Protein AF-A0A6C0J0R9-F1 (afdb_monomer_lite)

Organism: NCBI:txid1070528

Sequence (68 aa):
MKSKAFILRQIGELLEKNRGLCEEEIQQWYKDNESKTVYELLTFKKQISQSKEYQDVSCMKWFRDEEQ

Structure (mmCIF, N/CA/C/O backbone):
data_AF-A0A6C0J0R9-F1
#
_entry.id   AF-A0A6C0J0R9-F1
#
loop_
_atom_site.group_PDB
_atom_site.id
_atom_site.type_symbol
_atom_site.label_atom_id
_atom_site.label_alt_id
_atom_site.label_comp_id
_atom_site.label_asym_id
_atom_site.label_entity_id
_atom_site.label_seq_id
_atom_site.pdbx_PDB_ins_code
_atom_site.Cartn_x
_atom_site.Cartn_y
_atom_site.Cartn_z
_atom_site.occupancy
_atom_site.B_iso_or_equiv
_atom_site.auth_seq_id
_atom_site.auth_comp_id
_atom_site.auth_asym_id
_atom_site.auth_atom_id
_atom_site.pdbx_PDB_model_num
ATOM 1 N N . MET A 1 1 ? -2.541 6.106 18.336 1.00 52.66 1 MET A N 1
ATOM 2 C CA . MET A 1 1 ? -2.758 5.196 17.185 1.00 52.66 1 MET A CA 1
ATOM 3 C C . MET A 1 1 ? -2.307 5.917 15.927 1.00 52.66 1 MET A C 1
ATOM 5 O O . MET A 1 1 ? -2.683 7.071 15.766 1.00 52.66 1 MET A O 1
ATOM 9 N N . LYS A 1 2 ? -1.483 5.303 15.067 1.00 64.12 2 LYS A N 1
ATOM 10 C CA . LYS A 1 2 ? -1.203 5.897 13.747 1.00 64.12 2 LYS A CA 1
ATOM 11 C C . LYS A 1 2 ? -2.516 5.959 12.959 1.00 64.12 2 LYS A C 1
ATOM 13 O O . LYS A 1 2 ? -3.306 5.020 13.036 1.00 64.12 2 LYS A O 1
ATOM 18 N N . SER A 1 3 ? -2.767 7.058 12.254 1.00 84.75 3 SER A N 1
ATOM 19 C CA . SER A 1 3 ? -3.982 7.209 11.450 1.00 84.75 3 SER A CA 1
ATOM 20 C C . SER A 1 3 ? -3.974 6.234 10.265 1.00 84.75 3 SER A C 1
ATOM 22 O O . SER A 1 3 ? -2.912 5.888 9.742 1.00 84.75 3 SER A O 1
ATOM 24 N N . LYS A 1 4 ? -5.158 5.793 9.818 1.00 86.50 4 LYS A N 1
ATOM 25 C CA . LYS A 1 4 ? -5.316 4.917 8.639 1.00 86.50 4 LYS A CA 1
ATOM 26 C C . LYS A 1 4 ? -4.647 5.520 7.397 1.00 86.50 4 LYS A C 1
ATOM 28 O O . LYS A 1 4 ? -3.912 4.828 6.701 1.00 86.50 4 LYS A O 1
ATOM 33 N N . ALA A 1 5 ? -4.817 6.828 7.199 1.00 87.69 5 ALA A N 1
ATOM 34 C CA . ALA A 1 5 ? -4.183 7.585 6.122 1.00 87.69 5 ALA A CA 1
ATOM 35 C C . ALA A 1 5 ? -2.647 7.507 6.162 1.00 87.69 5 ALA A C 1
ATOM 37 O O . A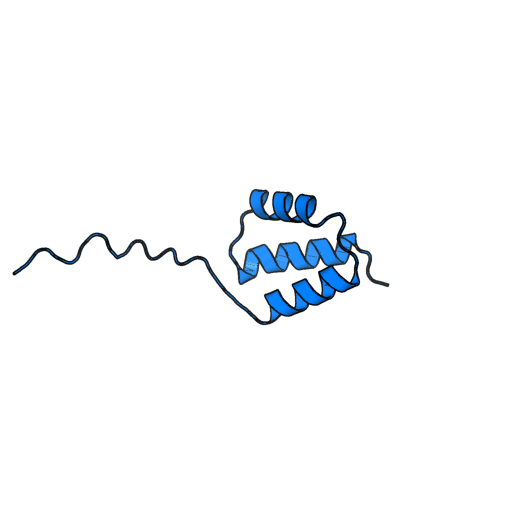LA A 1 5 ? -2.005 7.336 5.130 1.00 87.69 5 ALA A O 1
ATOM 38 N N . PHE A 1 6 ? -2.045 7.562 7.356 1.00 90.12 6 PHE A N 1
ATOM 39 C CA . PHE A 1 6 ? -0.596 7.426 7.494 1.00 90.12 6 PHE A CA 1
ATOM 40 C C . PHE A 1 6 ? -0.119 6.023 7.104 1.00 90.12 6 PHE A C 1
ATOM 42 O O . PHE A 1 6 ? 0.906 5.883 6.445 1.00 90.12 6 PHE A O 1
ATOM 49 N N . ILE A 1 7 ? -0.864 4.978 7.479 1.00 90.81 7 ILE A N 1
ATOM 50 C CA . ILE A 1 7 ? -0.531 3.595 7.109 1.00 90.81 7 ILE A CA 1
ATOM 51 C C . ILE A 1 7 ? -0.614 3.410 5.593 1.00 90.81 7 ILE A C 1
ATOM 53 O O . ILE A 1 7 ? 0.305 2.832 5.020 1.00 90.81 7 ILE A O 1
ATOM 57 N N . LEU A 1 8 ? -1.660 3.938 4.952 1.00 91.38 8 LEU A N 1
ATOM 58 C CA . LEU A 1 8 ? -1.807 3.908 3.496 1.00 91.38 8 LEU A CA 1
ATOM 59 C C . LEU A 1 8 ? -0.621 4.590 2.810 1.00 91.38 8 LEU A C 1
ATOM 61 O O . LEU A 1 8 ? 0.024 3.960 1.980 1.00 91.38 8 LEU A O 1
ATOM 65 N N . ARG A 1 9 ? -0.238 5.798 3.245 1.00 91.19 9 ARG A N 1
ATOM 66 C CA . ARG A 1 9 ? 0.930 6.497 2.687 1.00 91.19 9 ARG A CA 1
ATOM 67 C C . ARG A 1 9 ? 2.212 5.669 2.788 1.00 91.19 9 ARG A C 1
ATOM 69 O O . ARG A 1 9 ? 2.952 5.557 1.820 1.00 91.19 9 ARG A O 1
ATOM 76 N N . GLN A 1 10 ? 2.451 5.043 3.942 1.00 92.62 10 GLN A N 1
ATOM 77 C CA . GLN A 1 10 ? 3.617 4.173 4.129 1.00 92.62 10 GLN A CA 1
ATOM 78 C C . GLN A 1 10 ? 3.588 2.932 3.232 1.00 92.62 10 GLN A C 1
ATOM 80 O O . GLN A 1 10 ? 4.647 2.424 2.877 1.00 92.62 10 GLN A O 1
ATOM 85 N N . ILE A 1 11 ? 2.404 2.410 2.911 1.00 92.88 11 ILE A N 1
ATOM 86 C CA . ILE A 1 11 ? 2.267 1.297 1.971 1.00 92.88 11 ILE A CA 1
ATOM 87 C C . ILE A 1 11 ? 2.547 1.778 0.547 1.00 92.88 11 ILE A C 1
ATOM 89 O O . ILE A 1 11 ? 3.290 1.098 -0.148 1.00 92.88 11 ILE A O 1
ATOM 93 N N . GLY A 1 12 ? 2.055 2.950 0.135 1.00 92.25 12 GLY A N 1
ATOM 94 C CA . GLY A 1 12 ? 2.378 3.526 -1.176 1.00 92.25 12 GLY A CA 1
ATOM 95 C C . GLY A 1 12 ? 3.877 3.738 -1.378 1.00 92.25 12 GLY A C 1
ATOM 96 O O . GLY A 1 12 ? 4.429 3.263 -2.362 1.00 92.25 12 GLY A O 1
ATOM 97 N N . GLU A 1 13 ? 4.560 4.327 -0.390 1.00 92.56 13 GLU A N 1
ATOM 98 C CA . GLU A 1 13 ? 6.026 4.492 -0.409 1.00 92.56 13 GLU A CA 1
ATOM 99 C C . GLU A 1 13 ? 6.765 3.140 -0.540 1.00 92.56 13 GLU A C 1
ATOM 101 O O . GLU A 1 13 ? 7.849 3.063 -1.118 1.00 92.56 13 GLU A O 1
ATOM 106 N N . LEU A 1 14 ? 6.202 2.057 0.011 1.00 92.06 14 LEU A N 1
ATOM 107 C CA . LEU A 1 14 ? 6.764 0.708 -0.109 1.00 92.06 14 LEU A CA 1
ATOM 108 C C . LEU A 1 14 ? 6.444 0.055 -1.455 1.00 92.06 14 LEU A C 1
ATOM 110 O O . LEU A 1 14 ? 7.286 -0.663 -1.983 1.00 92.06 14 LEU A O 1
ATOM 114 N N . LEU A 1 15 ? 5.252 0.281 -2.002 1.00 90.75 15 LEU A N 1
ATOM 115 C CA . LEU A 1 15 ? 4.838 -0.213 -3.316 1.00 90.75 15 LEU A CA 1
ATOM 116 C C . LEU A 1 15 ? 5.708 0.393 -4.424 1.00 90.75 15 LEU A C 1
ATOM 118 O O . LEU A 1 15 ? 6.222 -0.342 -5.264 1.00 90.75 15 LEU A O 1
ATOM 122 N N . GLU A 1 16 ? 5.964 1.696 -4.353 1.00 90.94 16 GLU A N 1
ATOM 123 C CA . GLU A 1 16 ? 6.900 2.394 -5.237 1.00 90.94 16 GLU A CA 1
ATOM 124 C C . GLU A 1 16 ? 8.313 1.791 -5.132 1.00 90.94 16 GLU A C 1
ATOM 126 O O . GLU A 1 16 ? 8.890 1.338 -6.117 1.00 90.94 16 GLU A O 1
ATOM 131 N N . LYS A 1 17 ? 8.871 1.696 -3.916 1.00 87.81 17 LYS A N 1
ATOM 132 C CA . LYS A 1 17 ? 10.276 1.292 -3.718 1.00 87.81 17 LYS A CA 1
ATOM 133 C C . LYS A 1 17 ? 10.556 -0.194 -3.920 1.00 87.81 17 LYS A C 1
ATOM 135 O O . LYS A 1 17 ? 11.631 -0.546 -4.406 1.00 87.81 17 LYS A O 1
ATOM 140 N N . ASN A 1 18 ? 9.650 -1.066 -3.482 1.00 86.94 18 ASN A N 1
ATOM 141 C CA . ASN A 1 18 ? 9.884 -2.514 -3.456 1.00 86.94 18 ASN A CA 1
ATOM 142 C C . ASN A 1 18 ? 9.285 -3.241 -4.660 1.00 86.94 18 ASN A C 1
ATOM 144 O O . ASN A 1 18 ? 9.696 -4.372 -4.903 1.00 86.94 18 ASN A O 1
ATOM 148 N N . ARG A 1 19 ? 8.323 -2.627 -5.367 1.00 83.25 19 ARG A N 1
ATOM 149 C CA . ARG A 1 19 ? 7.675 -3.218 -6.548 1.00 83.25 19 ARG A CA 1
ATOM 150 C C . ARG A 1 19 ? 7.803 -2.381 -7.819 1.00 83.25 19 ARG A C 1
ATOM 152 O O . ARG A 1 19 ? 7.583 -2.924 -8.894 1.00 83.25 19 ARG A O 1
ATOM 159 N N . GLY A 1 20 ? 8.193 -1.109 -7.715 1.00 85.50 20 GLY A N 1
ATOM 160 C CA . GLY A 1 20 ? 8.360 -0.228 -8.875 1.00 85.50 20 GLY A CA 1
ATOM 161 C C . GLY A 1 20 ? 7.043 0.267 -9.472 1.00 85.50 20 GLY A C 1
ATOM 162 O O . GLY A 1 20 ? 7.018 0.598 -10.649 1.00 85.50 20 GLY A O 1
ATOM 163 N N . LEU A 1 21 ? 5.962 0.281 -8.684 1.00 89.25 21 LEU A N 1
ATOM 164 C CA . LEU A 1 21 ? 4.649 0.753 -9.133 1.00 89.25 21 LEU A CA 1
ATOM 165 C C . LEU A 1 21 ? 4.664 2.265 -9.379 1.00 89.25 21 LEU A C 1
ATOM 167 O O . LEU A 1 21 ? 5.224 3.019 -8.578 1.00 89.25 21 LEU A O 1
ATOM 171 N N . CYS A 1 22 ? 3.996 2.694 -10.446 1.00 90.88 22 CYS A N 1
ATOM 172 C CA . CYS A 1 22 ? 3.794 4.103 -10.772 1.00 90.88 22 CYS A CA 1
ATOM 173 C C . CYS A 1 22 ? 2.720 4.746 -9.881 1.00 90.88 22 CYS A C 1
ATOM 175 O O . CYS A 1 22 ? 1.920 4.065 -9.232 1.00 90.88 22 CYS A O 1
ATOM 177 N N . GLU A 1 23 ? 2.674 6.079 -9.866 1.00 90.75 23 GLU A N 1
ATOM 178 C CA . GLU A 1 23 ? 1.733 6.830 -9.031 1.00 90.75 23 GLU A CA 1
ATOM 179 C C . GLU A 1 23 ? 0.273 6.462 -9.335 1.00 90.75 23 GLU A C 1
ATOM 181 O O . GLU A 1 23 ? -0.509 6.252 -8.408 1.00 90.75 23 GLU A O 1
ATOM 186 N N . GLU A 1 24 ? -0.093 6.286 -10.606 1.00 93.19 24 GLU A N 1
ATOM 187 C CA . GLU A 1 24 ? -1.441 5.888 -11.020 1.00 93.19 24 GLU A CA 1
ATOM 188 C C . GLU A 1 24 ? -1.833 4.513 -10.470 1.00 93.19 24 GLU A C 1
ATOM 190 O O . GLU A 1 24 ? -2.956 4.324 -9.996 1.00 93.19 24 GLU A O 1
ATOM 195 N N . GLU A 1 25 ? -0.901 3.560 -10.481 1.00 91.38 25 GLU A N 1
ATOM 196 C CA . GLU A 1 25 ? -1.124 2.212 -9.954 1.00 91.38 25 GLU A CA 1
ATOM 197 C C . GLU A 1 25 ? -1.260 2.233 -8.430 1.00 91.38 25 GLU A C 1
ATOM 199 O O . GLU A 1 25 ? -2.100 1.532 -7.865 1.00 91.38 25 GLU A O 1
ATOM 204 N N . ILE A 1 26 ? -0.488 3.086 -7.751 1.00 92.94 26 ILE A N 1
ATOM 205 C CA . ILE A 1 26 ? -0.608 3.306 -6.306 1.00 92.94 26 ILE A CA 1
ATOM 206 C C . ILE A 1 26 ? -1.959 3.956 -5.972 1.00 92.94 26 ILE A C 1
ATOM 208 O O . ILE A 1 26 ? -2.610 3.549 -5.008 1.00 92.94 26 ILE A O 1
ATOM 212 N N . GLN A 1 27 ? -2.423 4.923 -6.770 1.00 93.31 27 GLN A N 1
ATOM 213 C CA . GLN A 1 27 ? -3.744 5.536 -6.595 1.00 93.31 27 GLN A CA 1
ATOM 214 C C . GLN A 1 27 ? -4.872 4.525 -6.804 1.00 93.31 27 GLN A C 1
ATOM 216 O O . GLN A 1 27 ? -5.833 4.503 -6.030 1.00 93.31 27 GLN A O 1
ATOM 221 N N . GLN A 1 28 ? -4.758 3.664 -7.815 1.00 93.50 28 GLN A N 1
ATOM 222 C CA . GLN A 1 28 ? -5.714 2.581 -8.024 1.00 93.50 28 GLN A CA 1
ATOM 223 C C . GLN A 1 28 ? -5.697 1.607 -6.843 1.00 93.50 28 GLN A C 1
ATOM 225 O O . GLN A 1 28 ? -6.750 1.274 -6.301 1.00 93.50 28 GLN A O 1
ATOM 230 N N . TRP A 1 29 ? -4.506 1.250 -6.359 1.00 94.06 29 TRP A N 1
ATOM 231 C CA . TRP A 1 29 ? -4.358 0.412 -5.177 1.00 94.06 29 TRP A CA 1
ATOM 232 C C . TRP A 1 29 ? -5.036 1.037 -3.951 1.00 94.06 29 TRP A C 1
ATOM 234 O O . TRP A 1 29 ? -5.723 0.333 -3.214 1.00 94.06 29 TRP A O 1
ATOM 244 N N . TYR A 1 30 ? -4.926 2.350 -3.735 1.00 92.56 30 TYR A N 1
ATOM 245 C CA . TYR A 1 30 ? -5.641 3.007 -2.637 1.00 92.56 30 TYR A CA 1
ATOM 246 C C . TYR A 1 30 ? -7.155 2.864 -2.742 1.00 92.56 30 TYR A C 1
ATOM 248 O O . TYR A 1 30 ? -7.782 2.537 -1.736 1.00 92.56 30 TYR A O 1
ATOM 256 N N . LYS A 1 31 ? -7.729 3.058 -3.934 1.00 92.50 31 LYS A N 1
ATOM 257 C CA . LYS A 1 31 ? -9.175 2.904 -4.162 1.00 92.50 31 LYS A CA 1
ATOM 258 C C . LYS A 1 31 ? -9.633 1.478 -3.873 1.00 92.50 31 LYS A C 1
ATOM 260 O O . LYS A 1 31 ? -10.583 1.276 -3.122 1.00 92.50 31 LYS A O 1
ATOM 265 N N . ASP A 1 32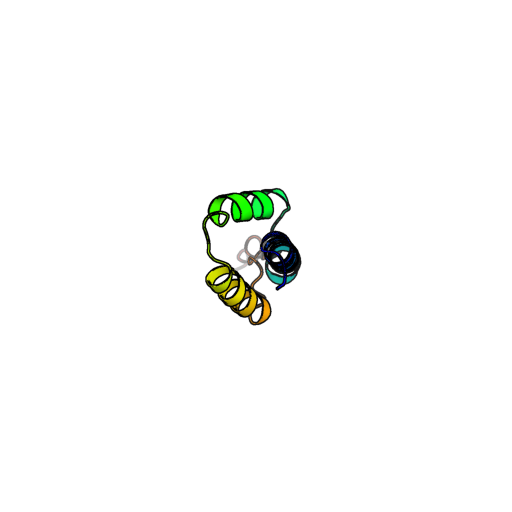 ? -8.899 0.492 -4.377 1.00 92.25 32 ASP A N 1
ATOM 266 C CA . ASP A 1 32 ? -9.239 -0.925 -4.209 1.00 92.25 32 ASP A CA 1
ATOM 267 C C . ASP A 1 32 ? -9.108 -1.395 -2.748 1.00 92.25 32 ASP A C 1
ATOM 269 O O . ASP A 1 32 ? -9.696 -2.398 -2.342 1.00 92.25 32 ASP A O 1
ATOM 273 N N . ASN A 1 33 ? -8.325 -0.677 -1.937 1.00 90.50 33 ASN A N 1
ATOM 274 C CA . ASN A 1 33 ? -7.995 -1.048 -0.562 1.00 90.50 33 ASN A CA 1
ATOM 275 C C . ASN A 1 33 ? -8.563 -0.069 0.482 1.00 90.50 33 ASN A C 1
ATOM 277 O O . ASN A 1 33 ? -8.259 -0.200 1.671 1.00 90.50 33 ASN A O 1
ATOM 281 N N . GLU A 1 34 ? -9.412 0.881 0.082 1.00 87.88 34 GLU A N 1
ATOM 282 C CA . GLU A 1 34 ? -9.979 1.899 0.976 1.00 87.88 34 GLU A CA 1
ATOM 283 C C . GLU A 1 34 ? -10.867 1.284 2.066 1.00 87.88 34 GLU A C 1
ATOM 285 O O . GLU A 1 34 ? -10.855 1.733 3.216 1.00 87.88 34 GLU A O 1
ATOM 290 N N . SER A 1 35 ? -11.590 0.211 1.741 1.00 90.62 35 SER A N 1
ATOM 291 C CA . SER A 1 35 ? -12.473 -0.507 2.666 1.00 90.62 35 SER A CA 1
ATOM 292 C C . SER A 1 35 ? -11.723 -1.382 3.674 1.00 90.62 35 SER A C 1
ATOM 294 O O . SER A 1 35 ? -12.294 -1.749 4.703 1.00 90.62 35 SER A O 1
ATOM 296 N N . 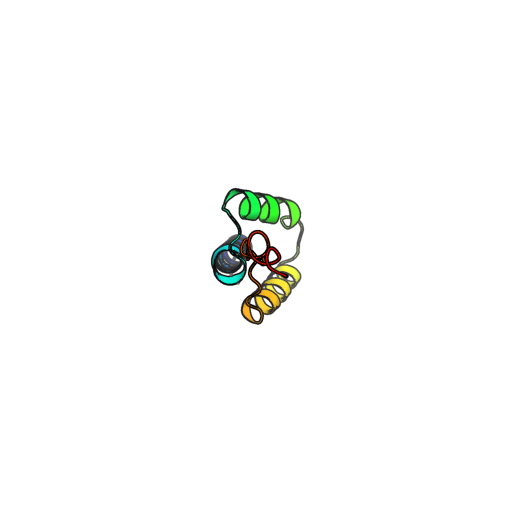LYS A 1 36 ? -10.432 -1.669 3.447 1.00 91.94 36 LYS A N 1
ATOM 297 C CA . LYS A 1 36 ? -9.648 -2.543 4.327 1.00 91.94 36 LYS A CA 1
ATOM 298 C C . LYS A 1 36 ? -9.495 -1.961 5.723 1.00 91.94 36 LYS A C 1
ATOM 300 O O . LYS A 1 36 ? -9.364 -0.747 5.935 1.00 91.94 36 LYS A O 1
ATOM 305 N N . THR A 1 37 ? -9.483 -2.852 6.699 1.00 92.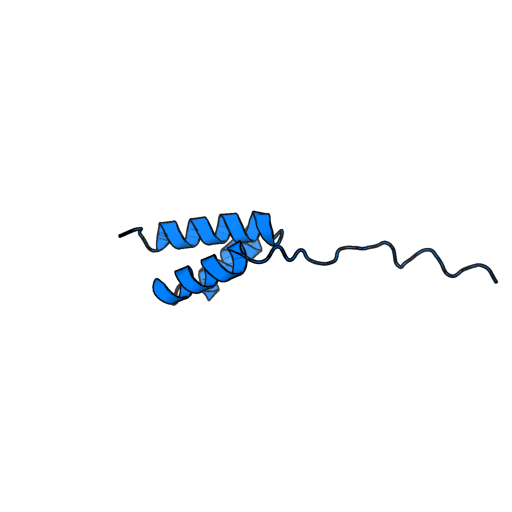81 37 THR A N 1
ATOM 306 C CA . THR A 1 37 ? -9.246 -2.525 8.099 1.00 92.81 37 THR A CA 1
ATOM 307 C C . THR A 1 37 ? -7.774 -2.201 8.345 1.00 92.81 37 THR A C 1
ATOM 309 O O . THR A 1 37 ? -6.874 -2.589 7.599 1.00 92.81 37 THR A O 1
ATOM 312 N N . VAL A 1 38 ? -7.499 -1.497 9.444 1.00 91.44 38 VAL A N 1
ATOM 313 C CA . VAL A 1 38 ? -6.125 -1.171 9.861 1.00 91.44 38 VAL A CA 1
ATOM 314 C C . VAL A 1 38 ? -5.269 -2.431 10.018 1.00 91.44 38 VAL A C 1
ATOM 316 O O . VAL A 1 38 ? -4.098 -2.422 9.646 1.00 91.44 38 VAL A O 1
ATOM 319 N N . TYR A 1 39 ? -5.847 -3.512 10.541 1.00 91.19 39 TYR A N 1
ATOM 320 C CA . TYR A 1 39 ? -5.140 -4.775 10.727 1.00 91.19 39 TYR A CA 1
ATOM 321 C C . TYR A 1 39 ? -4.687 -5.382 9.394 1.00 91.19 39 TYR A C 1
ATOM 323 O O . TYR A 1 39 ? -3.520 -5.743 9.244 1.00 91.19 39 TYR A O 1
ATOM 331 N N . GLU A 1 40 ? -5.574 -5.429 8.401 1.00 91.00 40 GLU A N 1
ATOM 332 C CA . GLU A 1 40 ? -5.252 -5.949 7.068 1.00 91.00 40 GLU A CA 1
ATOM 333 C C . GLU A 1 40 ? -4.161 -5.119 6.388 1.00 91.00 40 GLU A C 1
ATOM 335 O O . GLU A 1 40 ? -3.221 -5.675 5.820 1.00 91.00 40 GLU A O 1
ATOM 340 N N . LEU A 1 41 ? -4.230 -3.789 6.513 1.00 92.62 41 LEU A N 1
ATOM 341 C CA . LEU A 1 41 ? -3.204 -2.886 5.992 1.00 92.62 41 LEU A CA 1
ATOM 342 C C . LEU A 1 41 ? -1.841 -3.119 6.662 1.00 92.62 41 LEU A C 1
ATOM 344 O O . LEU A 1 41 ? -0.812 -3.120 5.989 1.00 92.62 41 LEU A O 1
ATOM 348 N N . LEU A 1 42 ? -1.806 -3.357 7.976 1.00 91.81 42 LEU A N 1
ATOM 349 C CA . LEU A 1 42 ? -0.563 -3.661 8.695 1.00 91.81 42 LEU A CA 1
ATOM 350 C C . LEU A 1 42 ? 0.033 -5.011 8.284 1.00 91.81 42 LEU A C 1
ATOM 352 O O . LEU A 1 42 ? 1.250 -5.113 8.115 1.00 91.81 42 LEU A O 1
ATOM 356 N N . THR A 1 43 ? -0.807 -6.027 8.088 1.00 91.94 43 THR A N 1
ATOM 357 C CA . THR A 1 43 ? -0.378 -7.341 7.590 1.00 91.94 43 THR A CA 1
ATOM 358 C C . THR A 1 43 ? 0.205 -7.221 6.186 1.00 91.94 43 THR A C 1
ATOM 360 O O . THR A 1 43 ? 1.311 -7.700 5.934 1.00 91.94 43 THR A O 1
ATOM 363 N N . PHE A 1 44 ? -0.476 -6.497 5.300 1.00 90.69 44 PHE A N 1
ATOM 364 C CA . PHE A 1 44 ? -0.010 -6.257 3.937 1.00 90.69 44 PHE A CA 1
ATOM 365 C C . PHE A 1 44 ? 1.315 -5.486 3.905 1.00 90.69 44 PHE A C 1
ATOM 367 O O . PHE A 1 44 ? 2.265 -5.874 3.225 1.00 90.69 44 PHE A O 1
ATOM 374 N N . LYS A 1 45 ? 1.434 -4.441 4.731 1.00 91.00 45 LYS A N 1
ATOM 375 C CA . LYS A 1 45 ? 2.682 -3.694 4.908 1.00 91.00 45 LYS A CA 1
ATOM 376 C C . LYS A 1 45 ? 3.839 -4.604 5.330 1.00 91.00 45 LYS A C 1
ATOM 378 O O . LYS A 1 45 ? 4.952 -4.451 4.828 1.00 91.00 45 LYS A O 1
ATOM 383 N N . LYS A 1 46 ? 3.596 -5.544 6.251 1.00 90.50 46 LYS A N 1
ATOM 384 C CA . LYS A 1 46 ? 4.611 -6.507 6.701 1.00 90.50 46 LYS A CA 1
ATOM 385 C C . LYS A 1 46 ? 5.068 -7.412 5.554 1.00 90.50 46 LYS A C 1
ATOM 387 O O . LYS A 1 46 ? 6.268 -7.622 5.421 1.00 90.50 46 LYS A O 1
ATOM 392 N N . GLN A 1 47 ? 4.146 -7.881 4.714 1.00 88.31 47 GLN A N 1
ATOM 393 C CA . GLN A 1 47 ? 4.465 -8.722 3.555 1.00 88.31 47 GLN A CA 1
ATOM 394 C C . GLN A 1 47 ? 5.349 -7.991 2.533 1.00 88.31 47 GLN A C 1
ATOM 396 O O . GLN A 1 47 ? 6.398 -8.509 2.151 1.00 88.31 47 GLN A O 1
ATOM 401 N N . ILE A 1 48 ? 4.989 -6.759 2.152 1.00 88.19 48 ILE A N 1
ATOM 402 C CA . ILE A 1 48 ? 5.786 -5.960 1.199 1.00 88.19 48 ILE A CA 1
ATOM 403 C C . ILE A 1 48 ? 7.137 -5.564 1.791 1.00 88.19 48 ILE A C 1
ATOM 405 O O . ILE A 1 48 ? 8.132 -5.478 1.086 1.00 88.19 48 ILE A O 1
ATOM 409 N N . SER A 1 49 ? 7.213 -5.326 3.099 1.00 85.69 49 SER A N 1
ATOM 410 C CA . SER A 1 49 ? 8.494 -5.009 3.731 1.00 85.69 49 SER A CA 1
ATOM 411 C C . SER A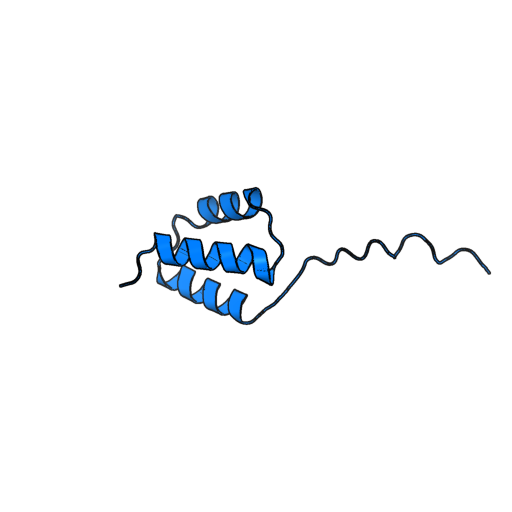 1 49 ? 9.469 -6.194 3.740 1.00 85.69 49 SER A C 1
ATOM 413 O O . SER A 1 49 ? 10.666 -5.968 3.904 1.00 85.69 49 SER A O 1
ATOM 415 N N . GLN A 1 50 ? 8.976 -7.429 3.623 1.00 84.56 50 GLN A N 1
ATOM 416 C CA . GLN A 1 50 ? 9.784 -8.653 3.643 1.00 84.56 50 GLN A CA 1
ATOM 417 C C . GLN A 1 50 ? 10.186 -9.133 2.243 1.00 84.56 50 GLN A C 1
ATOM 419 O O . GLN A 1 50 ? 11.153 -9.879 2.122 1.00 84.56 50 GLN A O 1
ATOM 424 N N . SER A 1 51 ? 9.475 -8.702 1.199 1.00 75.00 51 SER A N 1
ATOM 425 C CA . SER A 1 51 ? 9.683 -9.127 -0.188 1.00 75.00 51 SER A CA 1
ATOM 426 C C . SER A 1 51 ? 9.971 -7.921 -1.083 1.00 75.00 51 SER A C 1
ATOM 428 O O . SER A 1 51 ? 9.228 -6.942 -1.096 1.00 75.00 51 SER A O 1
ATOM 430 N N . LYS A 1 52 ? 11.078 -7.977 -1.826 1.00 69.50 52 LYS A N 1
ATOM 431 C CA . LYS A 1 52 ? 11.356 -7.044 -2.922 1.00 69.50 52 LYS A CA 1
ATOM 432 C C . LYS A 1 52 ? 11.174 -7.811 -4.219 1.00 69.50 52 LYS A C 1
ATOM 434 O O . LYS A 1 52 ? 12.058 -8.563 -4.617 1.00 69.50 52 LYS A O 1
ATOM 439 N N . GLU A 1 53 ? 9.998 -7.667 -4.806 1.00 68.50 53 GLU A N 1
ATOM 440 C CA . GLU A 1 53 ? 9.618 -8.324 -6.050 1.00 68.50 53 GLU A CA 1
ATOM 441 C C . GLU A 1 53 ? 9.410 -7.232 -7.086 1.00 68.50 53 GLU A C 1
ATOM 443 O O . GLU A 1 53 ? 8.440 -6.481 -7.014 1.00 68.50 53 GLU A O 1
ATOM 448 N N . TYR A 1 54 ? 10.351 -7.131 -8.017 1.00 64.38 54 TYR A N 1
ATOM 449 C CA . TYR A 1 54 ? 10.253 -6.229 -9.155 1.00 64.38 54 TYR A CA 1
ATOM 450 C C . TYR A 1 54 ? 9.704 -6.998 -10.349 1.00 64.38 54 TYR A C 1
ATOM 452 O O . TYR A 1 54 ? 9.970 -8.191 -10.503 1.00 64.38 54 TYR A O 1
ATOM 460 N N . GLN A 1 55 ? 8.938 -6.313 -11.193 1.00 61.56 55 GLN A N 1
ATOM 461 C CA . GLN A 1 55 ? 8.467 -6.893 -12.443 1.00 61.56 55 GLN A CA 1
ATOM 462 C C . GLN A 1 55 ? 9.679 -7.249 -13.319 1.00 61.56 55 GLN A C 1
ATOM 464 O O . GLN A 1 55 ? 10.599 -6.441 -13.462 1.00 61.56 55 GLN A O 1
ATOM 469 N N . ASP A 1 56 ? 9.706 -8.464 -13.870 1.00 55.00 56 ASP A N 1
ATOM 470 C CA . ASP A 1 56 ? 10.805 -8.898 -14.732 1.00 55.00 56 ASP A CA 1
ATOM 471 C C . ASP A 1 56 ? 10.710 -8.165 -16.078 1.00 55.00 56 ASP A C 1
ATOM 473 O O . ASP A 1 56 ? 9.909 -8.506 -16.948 1.00 55.00 56 ASP A O 1
ATOM 477 N N . VAL A 1 57 ? 11.499 -7.100 -16.208 1.00 58.09 57 VAL A N 1
ATOM 478 C CA . VAL A 1 57 ? 11.601 -6.259 -17.409 1.00 58.09 57 VAL A CA 1
ATOM 479 C C . VAL A 1 57 ? 12.804 -6.643 -18.272 1.00 58.09 57 VAL A C 1
ATOM 481 O O . VAL A 1 57 ? 13.322 -5.809 -19.016 1.00 58.09 57 VAL A O 1
ATOM 484 N N . SER A 1 58 ? 13.285 -7.890 -18.190 1.00 56.31 58 SER A N 1
ATOM 485 C CA . SER A 1 58 ? 14.334 -8.385 -19.086 1.00 56.31 58 SER A CA 1
ATOM 486 C C . SER A 1 58 ? 13.844 -8.418 -20.543 1.00 56.31 58 SER A C 1
ATOM 488 O O . SER A 1 58 ? 13.434 -9.443 -21.084 1.00 56.31 58 SER A O 1
ATOM 490 N N . CYS A 1 59 ? 13.949 -7.281 -21.230 1.00 55.00 59 CYS A N 1
ATOM 491 C CA . CYS A 1 59 ? 13.784 -7.143 -22.678 1.00 55.00 59 CYS A CA 1
ATOM 492 C C . CYS A 1 59 ? 14.923 -7.814 -23.482 1.00 55.00 59 CYS A C 1
ATOM 494 O O . CYS A 1 59 ? 15.036 -7.594 -24.684 1.00 55.00 59 CYS A O 1
ATOM 496 N N . MET A 1 60 ? 15.786 -8.635 -22.867 1.00 52.78 60 MET A N 1
ATOM 497 C CA . MET A 1 60 ? 16.960 -9.237 -23.521 1.00 52.78 60 MET A CA 1
ATOM 498 C C . MET A 1 60 ? 16.722 -10.616 -24.156 1.00 52.78 60 MET A C 1
ATOM 500 O O . MET A 1 60 ? 17.681 -11.302 -24.501 1.00 52.78 60 MET A O 1
ATOM 504 N N . LYS A 1 61 ? 15.470 -11.029 -24.386 1.00 52.50 61 LYS A N 1
ATOM 505 C CA . LYS A 1 61 ? 15.162 -12.298 -25.076 1.00 52.50 61 LYS A CA 1
ATOM 506 C C . LYS A 1 61 ? 14.773 -12.137 -26.553 1.00 52.50 61 LYS A C 1
ATOM 508 O O . LYS A 1 61 ? 14.015 -12.945 -27.070 1.00 52.50 61 LYS A O 1
ATOM 513 N N . TRP A 1 62 ? 15.247 -11.078 -27.215 1.00 57.59 62 TRP A N 1
ATOM 514 C CA . TRP A 1 62 ? 14.905 -10.779 -28.617 1.00 57.59 62 TRP A CA 1
ATOM 515 C C . TRP A 1 62 ? 16.074 -10.875 -29.616 1.00 57.59 62 TRP A C 1
ATOM 517 O O . TRP A 1 62 ? 15.822 -10.768 -30.807 1.00 57.59 62 TRP A O 1
ATOM 527 N N . PHE A 1 63 ? 17.329 -11.100 -29.193 1.00 55.59 63 PHE A N 1
ATOM 528 C CA . PHE A 1 63 ? 18.481 -11.035 -30.121 1.00 55.59 63 PHE A CA 1
ATOM 529 C C . PHE A 1 63 ? 19.610 -12.056 -29.884 1.00 55.59 63 PHE A C 1
ATOM 531 O O . PHE A 1 63 ? 20.779 -11.734 -30.078 1.00 55.59 63 PHE A O 1
ATOM 538 N N . ARG A 1 64 ? 19.306 -13.292 -29.478 1.00 56.97 64 ARG A N 1
ATOM 539 C CA . ARG A 1 64 ? 20.264 -14.409 -29.602 1.00 56.97 64 ARG A CA 1
ATOM 540 C C . ARG A 1 64 ? 19.522 -15.715 -29.830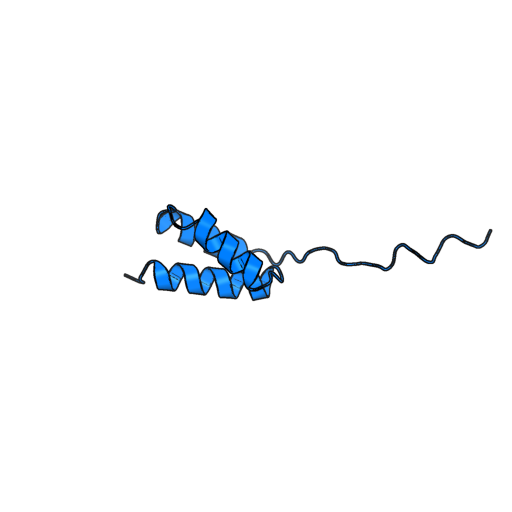 1.00 56.97 64 ARG A C 1
ATOM 542 O O . ARG A 1 64 ? 19.192 -16.372 -28.858 1.00 56.97 64 ARG A O 1
ATOM 549 N N . ASP A 1 65 ? 19.238 -16.008 -31.093 1.00 54.22 65 ASP A N 1
ATOM 550 C CA . ASP A 1 65 ? 19.163 -17.361 -31.666 1.00 54.22 65 ASP A CA 1
ATOM 551 C C . ASP A 1 65 ? 19.177 -17.244 -33.209 1.00 54.22 65 ASP A C 1
ATOM 553 O O . ASP A 1 65 ? 18.336 -17.791 -33.911 1.00 54.22 65 ASP A O 1
ATOM 557 N N . GLU A 1 66 ? 20.137 -16.488 -33.756 1.00 52.94 66 GLU A N 1
ATOM 558 C CA . GLU A 1 66 ? 20.543 -16.611 -35.162 1.00 52.94 66 GLU A CA 1
ATOM 559 C C . GLU A 1 66 ? 22.059 -16.818 -35.195 1.00 52.94 66 GLU A C 1
ATOM 561 O O . GLU A 1 66 ? 22.812 -15.852 -35.192 1.00 52.94 66 GLU A O 1
ATOM 566 N N . GLU A 1 67 ? 22.492 -18.077 -35.104 1.00 50.50 67 GLU A N 1
ATOM 567 C CA . GLU A 1 67 ? 23.664 -18.636 -35.802 1.00 50.50 67 GLU A CA 1
ATOM 568 C C . GLU A 1 67 ? 23.869 -20.093 -35.351 1.00 50.50 67 GLU A C 1
ATOM 570 O O . GLU A 1 67 ? 24.595 -20.356 -34.393 1.00 50.50 67 GLU A O 1
ATOM 575 N N . GLN A 1 68 ? 23.222 -21.036 -36.048 1.00 42.81 68 GLN A N 1
ATOM 576 C CA . GLN A 1 68 ? 23.814 -22.322 -36.447 1.00 42.81 68 GLN A CA 1
ATOM 577 C C . GLN A 1 68 ? 23.175 -22.814 -37.744 1.00 42.81 68 GLN A C 1
ATOM 579 O O . GLN A 1 68 ? 21.927 -22.840 -37.815 1.00 42.81 68 GLN A O 1
#

Foldseek 3Di:
DPDPVNLLVLVLVLCCVQAVDDPVVSVVVCVVCVPPDPVVSVVSSVVSVVHRDYDPPPPPPPPPDPDD

pLDDT: mean 80.81, std 15.53, range [42.81, 94.06]

Radius of gyration: 17.03 Å; chains: 1; bounding box: 36×30×54 Å

Secondary structure (DSSP, 8-state):
---HHHHHHHHHHHHHHHH---HHHHHHHHHHTTT--HHHHHHHHHHHHH----------SSS-----